Protein AF-A0A9D9LMD8-F1 (afdb_monomer_lite)

pLDDT: mean 70.55, std 17.75, range [42.66, 96.5]

Sequence (63 aa):
MLEYILNNIGTIIVALIVALIVGAVIAVMIKDKKSGKSSCGGGCSGCPYSGKCHGEDGQNTCP

Structure (mmCIF, N/CA/C/O backbone):
data_AF-A0A9D9LMD8-F1
#
_entry.id   AF-A0A9D9LMD8-F1
#
loop_
_atom_site.group_PDB
_atom_site.id
_atom_site.type_symbol
_atom_site.label_atom_id
_atom_site.label_alt_id
_atom_site.label_comp_id
_atom_site.label_asym_id
_atom_site.label_entity_id
_atom_site.label_seq_id
_atom_site.pdbx_PDB_ins_code
_atom_site.Cartn_x
_atom_site.Cartn_y
_atom_site.Cartn_z
_atom_site.occupancy
_atom_site.B_iso_or_equiv
_atom_site.auth_seq_id
_atom_site.auth_comp_id
_atom_site.auth_asym_id
_atom_site.auth_atom_id
_atom_site.pdbx_PDB_model_num
ATOM 1 N N . MET A 1 1 ? 21.354 -10.711 -14.135 1.00 64.00 1 MET A N 1
ATOM 2 C CA . MET A 1 1 ?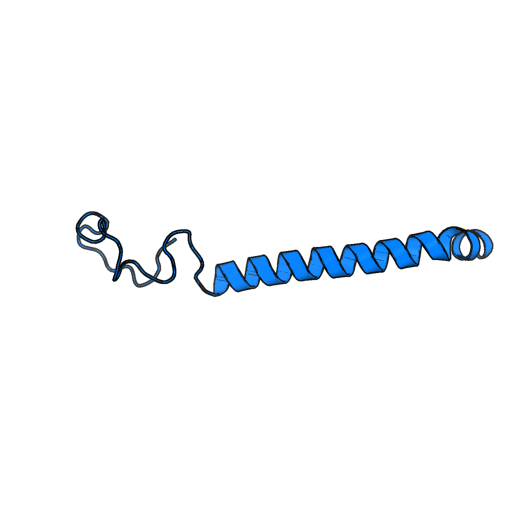 20.911 -10.012 -12.901 1.00 64.00 1 MET A CA 1
ATOM 3 C C . MET A 1 1 ? 20.371 -8.614 -13.196 1.00 64.00 1 MET A C 1
ATOM 5 O O . MET A 1 1 ? 19.233 -8.361 -12.836 1.00 64.00 1 MET A O 1
ATOM 9 N N . LEU A 1 2 ? 21.105 -7.734 -13.894 1.00 69.81 2 LEU A N 1
ATOM 10 C CA . LEU A 1 2 ? 20.603 -6.391 -14.253 1.00 69.81 2 LEU A CA 1
ATOM 11 C C . LEU A 1 2 ? 19.436 -6.414 -15.263 1.00 69.81 2 LEU A C 1
ATOM 13 O O . LEU A 1 2 ? 18.483 -5.657 -15.112 1.00 69.81 2 LEU A O 1
ATOM 17 N N . GLU A 1 3 ? 19.443 -7.339 -16.227 1.00 75.00 3 GLU A N 1
ATOM 18 C CA . GLU A 1 3 ? 18.340 -7.486 -17.196 1.00 75.00 3 GLU A CA 1
ATOM 19 C C . GLU A 1 3 ? 17.019 -7.946 -16.567 1.00 75.00 3 GLU A C 1
ATOM 21 O O . GLU A 1 3 ? 15.947 -7.576 -17.034 1.00 75.00 3 GLU A O 1
ATOM 26 N N . TYR A 1 4 ? 17.083 -8.705 -15.466 1.00 75.69 4 TYR A N 1
ATOM 27 C CA . TYR A 1 4 ? 15.890 -9.114 -14.724 1.00 75.69 4 TYR A CA 1
ATOM 28 C C . TYR A 1 4 ? 15.188 -7.905 -14.108 1.00 75.69 4 TYR A C 1
ATOM 30 O O . TYR A 1 4 ? 13.963 -7.826 -14.128 1.00 75.69 4 TYR A O 1
ATOM 38 N N . ILE A 1 5 ? 15.964 -6.945 -13.600 1.00 72.81 5 ILE A N 1
ATOM 39 C CA . ILE A 1 5 ? 15.418 -5.703 -13.060 1.00 72.81 5 ILE A CA 1
ATOM 40 C C . ILE A 1 5 ? 14.805 -4.897 -14.203 1.00 72.81 5 ILE A C 1
ATOM 42 O O . ILE A 1 5 ? 13.639 -4.550 -14.094 1.00 72.81 5 ILE A O 1
ATOM 46 N N . LEU A 1 6 ? 15.529 -4.692 -15.313 1.00 73.06 6 LEU A N 1
ATOM 47 C CA . LEU A 1 6 ? 15.065 -3.914 -16.475 1.00 73.06 6 LEU A CA 1
ATOM 48 C C . LEU A 1 6 ? 13.771 -4.459 -17.104 1.00 73.06 6 LEU A C 1
ATOM 50 O O . LEU A 1 6 ? 12.869 -3.677 -17.394 1.00 73.06 6 LEU A O 1
ATOM 54 N N . ASN A 1 7 ? 13.641 -5.779 -17.261 1.00 82.00 7 ASN A N 1
ATOM 55 C CA . ASN A 1 7 ? 12.444 -6.400 -17.842 1.00 82.00 7 ASN A CA 1
ATOM 56 C C . ASN A 1 7 ? 11.235 -6.359 -16.883 1.00 82.00 7 ASN A C 1
ATOM 58 O O . ASN A 1 7 ? 10.087 -6.284 -17.310 1.00 82.00 7 ASN A O 1
ATOM 62 N N . ASN A 1 8 ? 11.487 -6.339 -15.570 1.00 83.50 8 ASN A N 1
ATOM 63 C CA . ASN A 1 8 ? 10.446 -6.279 -14.541 1.00 83.50 8 ASN A CA 1
ATOM 64 C C . ASN A 1 8 ? 10.260 -4.875 -13.934 1.00 83.50 8 ASN A C 1
ATOM 66 O O . ASN A 1 8 ? 9.531 -4.742 -12.949 1.00 83.50 8 ASN A O 1
ATOM 70 N N . ILE A 1 9 ? 10.854 -3.815 -14.512 1.00 86.94 9 ILE A N 1
ATOM 71 C CA . ILE A 1 9 ? 10.675 -2.428 -14.034 1.00 86.94 9 ILE A CA 1
ATOM 72 C C . ILE A 1 9 ? 9.190 -2.055 -14.005 1.00 86.94 9 ILE A C 1
ATOM 74 O O . ILE A 1 9 ? 8.731 -1.461 -13.031 1.00 86.94 9 ILE A O 1
ATOM 78 N N . GLY A 1 10 ? 8.422 -2.445 -15.027 1.00 88.12 10 GLY A N 1
ATOM 79 C CA . GLY A 1 10 ? 6.977 -2.200 -15.062 1.00 88.12 10 GLY A CA 1
ATOM 80 C C . GLY A 1 10 ? 6.256 -2.834 -13.870 1.00 88.12 10 GLY A C 1
ATOM 81 O O . GLY A 1 10 ? 5.483 -2.166 -13.186 1.00 88.12 10 GLY A O 1
ATOM 82 N N . THR A 1 11 ? 6.578 -4.090 -13.558 1.00 89.44 11 THR A N 1
ATOM 83 C CA . THR A 1 11 ? 6.026 -4.813 -12.403 1.00 89.44 11 THR A CA 1
ATOM 84 C C . THR A 1 11 ? 6.384 -4.132 -11.083 1.00 89.44 11 THR A C 1
ATOM 86 O O . THR A 1 11 ? 5.524 -4.006 -10.216 1.00 89.44 11 THR A O 1
ATOM 89 N N . ILE A 1 12 ? 7.620 -3.644 -10.934 1.00 89.94 12 ILE A N 1
ATOM 90 C CA . ILE A 1 12 ? 8.065 -2.922 -9.731 1.00 89.94 12 ILE A CA 1
ATOM 91 C C . ILE A 1 12 ? 7.262 -1.625 -9.554 1.00 89.94 12 ILE A C 1
ATOM 93 O O . ILE A 1 12 ? 6.796 -1.341 -8.451 1.00 89.94 12 ILE A O 1
ATOM 97 N N . ILE A 1 13 ? 7.046 -0.862 -10.630 1.00 92.88 13 ILE A N 1
ATOM 98 C CA . ILE A 1 13 ? 6.260 0.381 -10.588 1.00 92.88 13 ILE A CA 1
ATOM 99 C C . ILE A 1 13 ? 4.807 0.092 -10.196 1.00 92.88 13 ILE A C 1
ATOM 101 O O . ILE A 1 13 ? 4.269 0.745 -9.301 1.00 92.88 13 ILE A O 1
ATOM 105 N N . VAL A 1 14 ? 4.179 -0.908 -10.820 1.00 94.38 14 VAL A N 1
ATOM 106 C CA . VAL A 1 14 ? 2.801 -1.305 -10.491 1.00 94.38 14 VAL A CA 1
ATOM 107 C C . VAL A 1 14 ? 2.704 -1.769 -9.038 1.00 94.38 14 VAL A C 1
ATOM 109 O O . VAL A 1 14 ? 1.801 -1.341 -8.320 1.00 94.38 14 VAL A O 1
ATOM 112 N N . ALA A 1 15 ? 3.658 -2.578 -8.571 1.00 93.62 15 ALA A N 1
ATOM 113 C CA . ALA A 1 15 ? 3.703 -3.040 -7.189 1.00 93.62 15 ALA A CA 1
ATOM 114 C C . ALA A 1 15 ? 3.812 -1.876 -6.191 1.00 93.62 15 ALA A C 1
ATOM 116 O O . ALA A 1 15 ? 3.111 -1.883 -5.181 1.00 93.62 15 ALA A O 1
ATOM 117 N N . LEU A 1 16 ? 4.626 -0.854 -6.484 1.00 94.75 16 LEU A N 1
ATOM 118 C CA . LEU A 1 16 ? 4.728 0.344 -5.644 1.00 94.75 16 LEU A CA 1
ATOM 119 C C . LEU A 1 16 ? 3.412 1.124 -5.588 1.00 94.75 16 LEU A C 1
ATOM 121 O O . LEU A 1 16 ? 2.987 1.514 -4.502 1.00 94.75 16 LEU A O 1
ATOM 125 N N . ILE A 1 17 ? 2.739 1.320 -6.725 1.00 96.25 17 ILE A N 1
ATOM 126 C CA . ILE A 1 17 ? 1.445 2.020 -6.768 1.00 96.25 17 ILE A CA 1
ATOM 127 C C . ILE A 1 17 ? 0.404 1.264 -5.936 1.00 96.25 17 ILE A C 1
ATOM 129 O O . ILE A 1 17 ? -0.268 1.861 -5.094 1.00 96.25 17 ILE A O 1
ATOM 133 N N . VAL A 1 18 ? 0.301 -0.054 -6.122 1.00 96.50 18 VAL A N 1
ATOM 134 C CA . VAL A 1 18 ? -0.628 -0.897 -5.356 1.00 96.50 18 VAL A CA 1
ATOM 135 C C . VAL A 1 18 ? -0.301 -0.847 -3.864 1.00 96.50 18 VAL A C 1
ATOM 137 O O . VAL A 1 18 ? -1.206 -0.655 -3.052 1.00 96.50 18 VAL A O 1
ATOM 140 N N . ALA A 1 19 ? 0.976 -0.948 -3.489 1.00 95.38 19 ALA A N 1
ATOM 141 C CA . ALA A 1 19 ? 1.406 -0.874 -2.096 1.00 95.38 19 ALA A CA 1
ATOM 142 C C . ALA A 1 19 ? 1.056 0.476 -1.448 1.00 95.38 19 ALA A C 1
ATOM 144 O O . ALA A 1 19 ? 0.593 0.498 -0.307 1.00 95.38 19 ALA A O 1
ATOM 145 N N . LEU A 1 20 ? 1.213 1.591 -2.171 1.00 95.81 20 LEU A N 1
ATOM 146 C CA . LEU A 1 20 ? 0.822 2.917 -1.683 1.00 95.81 20 LEU A CA 1
ATOM 147 C C . LEU A 1 20 ? -0.690 3.030 -1.477 1.00 95.81 20 LEU A C 1
ATOM 149 O O . LEU A 1 20 ? -1.121 3.536 -0.443 1.00 95.81 20 LEU A O 1
ATOM 153 N N . ILE A 1 21 ? -1.496 2.536 -2.420 1.00 96.25 21 ILE A N 1
ATOM 154 C CA . ILE A 1 21 ? -2.961 2.558 -2.304 1.00 96.25 21 ILE A CA 1
ATOM 155 C C . ILE A 1 21 ? -3.408 1.706 -1.113 1.00 96.25 21 ILE A C 1
ATOM 157 O O . ILE A 1 21 ? -4.148 2.186 -0.256 1.00 96.25 21 ILE A O 1
ATOM 161 N N . VAL A 1 22 ? -2.928 0.463 -1.016 1.00 96.25 22 VAL A N 1
ATOM 162 C CA . VAL A 1 22 ? -3.271 -0.449 0.086 1.00 96.25 22 VAL A CA 1
ATOM 163 C C . VAL A 1 22 ? -2.818 0.129 1.428 1.00 96.25 22 VAL A C 1
ATOM 165 O O . VAL A 1 22 ? -3.593 0.142 2.384 1.00 96.25 22 VAL A O 1
ATOM 168 N N . GLY A 1 23 ? -1.601 0.675 1.495 1.00 94.81 23 GLY A N 1
ATOM 169 C CA . GLY A 1 23 ? -1.078 1.339 2.686 1.00 94.81 23 GLY A CA 1
ATOM 170 C C . GLY A 1 23 ? -1.915 2.550 3.100 1.00 94.81 23 GLY A C 1
ATOM 171 O O . GLY A 1 23 ? -2.224 2.699 4.282 1.00 94.81 23 GLY A O 1
ATOM 172 N N . ALA A 1 24 ? -2.349 3.375 2.143 1.00 91.94 24 ALA A N 1
ATOM 173 C CA . ALA A 1 24 ? -3.230 4.509 2.403 1.00 91.94 24 ALA A CA 1
ATOM 174 C C . ALA A 1 24 ? -4.598 4.058 2.933 1.00 91.94 24 ALA A C 1
ATOM 176 O O . ALA A 1 24 ? -5.077 4.617 3.917 1.00 91.94 24 ALA A O 1
ATOM 177 N N . VAL A 1 25 ? -5.199 3.020 2.344 1.00 92.38 25 VAL A N 1
ATOM 178 C CA . VAL A 1 25 ? -6.478 2.457 2.809 1.00 92.38 25 VAL A CA 1
ATOM 179 C C . VAL A 1 25 ? -6.349 1.932 4.239 1.00 92.38 25 VAL A C 1
ATOM 181 O O . VAL A 1 25 ? -7.167 2.276 5.089 1.00 92.38 25 VAL A O 1
ATOM 184 N N . ILE A 1 26 ? -5.296 1.169 4.548 1.00 92.81 26 ILE A N 1
ATOM 185 C CA . ILE A 1 26 ? -5.040 0.676 5.910 1.00 92.81 26 ILE A CA 1
ATOM 186 C C . ILE A 1 26 ? -4.819 1.840 6.880 1.00 92.81 26 ILE A C 1
ATOM 188 O O . ILE A 1 26 ? -5.395 1.848 7.967 1.00 92.81 26 ILE A O 1
ATOM 192 N N . ALA A 1 27 ? -4.036 2.848 6.494 1.00 89.44 27 ALA A N 1
ATOM 193 C CA . ALA A 1 27 ? -3.807 4.026 7.323 1.00 89.44 27 ALA A CA 1
ATOM 194 C C . ALA A 1 27 ? -5.111 4.790 7.599 1.00 89.44 27 ALA A C 1
ATOM 196 O O . ALA A 1 27 ? -5.333 5.216 8.732 1.00 89.44 27 ALA A O 1
ATOM 197 N N . VAL A 1 28 ? -5.990 4.928 6.602 1.00 84.81 28 VAL A N 1
ATOM 198 C CA . VAL A 1 28 ? -7.326 5.521 6.762 1.00 84.81 28 VAL A CA 1
ATOM 199 C C . VAL A 1 28 ? -8.175 4.672 7.701 1.00 84.81 28 VAL A C 1
ATOM 201 O O . VAL A 1 28 ? -8.691 5.222 8.663 1.00 84.81 28 VAL A O 1
ATOM 204 N N . MET A 1 29 ? -8.222 3.348 7.531 1.00 80.88 29 MET A N 1
ATOM 205 C CA . MET A 1 29 ? -8.964 2.457 8.433 1.00 80.88 29 MET A CA 1
ATOM 206 C C . MET A 1 29 ? -8.468 2.538 9.883 1.00 80.88 29 MET A C 1
ATOM 208 O O . MET A 1 29 ? -9.271 2.598 10.813 1.00 80.88 29 MET A O 1
ATOM 212 N N . ILE A 1 30 ? -7.151 2.582 10.103 1.00 84.44 30 ILE A N 1
ATOM 213 C CA . ILE A 1 30 ? -6.572 2.725 11.446 1.00 84.44 30 ILE A CA 1
ATOM 214 C C . ILE A 1 30 ? -6.904 4.103 12.028 1.00 84.44 30 ILE A C 1
ATOM 216 O O . ILE A 1 30 ? -7.256 4.201 13.206 1.00 84.44 30 ILE A O 1
ATOM 220 N N . LYS A 1 31 ? -6.821 5.168 11.222 1.00 79.31 31 LYS A N 1
ATOM 221 C CA . LYS A 1 31 ? -7.196 6.523 11.646 1.00 79.31 31 LYS A CA 1
ATOM 222 C C . LYS A 1 31 ? -8.685 6.618 11.956 1.00 79.31 31 LYS A C 1
ATOM 224 O O . LYS A 1 31 ? -9.022 7.147 13.002 1.00 79.31 31 LYS A O 1
ATOM 229 N N . ASP A 1 32 ? -9.553 6.053 11.127 1.00 70.88 32 ASP A N 1
ATOM 230 C CA . ASP A 1 32 ? -11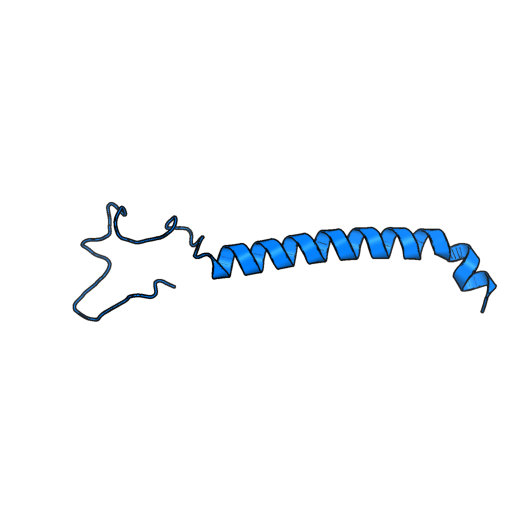.000 6.003 11.336 1.00 70.88 32 ASP A CA 1
ATOM 231 C C . ASP A 1 32 ? -11.354 5.216 12.607 1.00 70.88 32 ASP A C 1
ATOM 233 O O . ASP A 1 32 ? -12.180 5.670 13.403 1.00 70.88 32 ASP A O 1
ATOM 237 N N . LYS A 1 33 ? -10.656 4.101 12.868 1.00 65.69 33 LYS A N 1
ATOM 238 C CA . LYS A 1 33 ? -10.786 3.339 14.118 1.00 65.69 33 LYS A CA 1
ATOM 239 C C . LYS A 1 33 ? -10.317 4.145 15.331 1.00 65.69 33 LYS A C 1
ATOM 241 O O . LYS A 1 33 ? -10.977 4.133 16.365 1.00 65.69 33 LYS A O 1
ATOM 246 N N . LYS A 1 34 ? -9.199 4.871 15.217 1.00 63.59 34 LYS A N 1
ATOM 247 C CA . LYS A 1 34 ? -8.677 5.734 16.294 1.00 63.59 34 LYS A CA 1
ATOM 248 C C . LYS A 1 34 ? -9.532 6.987 16.511 1.00 63.59 34 LYS A C 1
ATOM 250 O O . LYS A 1 34 ? -9.591 7.489 17.627 1.00 63.59 34 LYS A O 1
ATOM 255 N N . SER A 1 35 ? -10.203 7.469 15.470 1.00 59.44 35 SER A N 1
ATOM 256 C CA . SER A 1 35 ? -11.141 8.594 15.504 1.00 59.44 35 SER A CA 1
ATOM 257 C C . SER A 1 35 ? -12.547 8.201 15.971 1.00 59.44 35 SER A C 1
ATOM 259 O O . SER A 1 35 ? -13.446 9.034 15.924 1.00 59.44 35 SER A O 1
ATOM 261 N N . GLY A 1 36 ? -12.752 6.966 16.445 1.00 55.88 36 GLY A N 1
ATOM 262 C CA . GLY A 1 36 ? -14.004 6.566 17.088 1.00 55.88 36 GLY A CA 1
ATOM 263 C C . GLY A 1 36 ? -15.174 6.375 16.125 1.00 55.88 36 GLY A C 1
ATOM 264 O O . GLY A 1 36 ? -16.325 6.426 16.557 1.00 55.88 36 GLY A O 1
ATOM 265 N N . LYS A 1 37 ? -14.913 6.117 14.834 1.00 49.69 37 LYS A N 1
ATOM 266 C CA . LYS A 1 37 ? -15.939 5.622 13.903 1.00 49.69 37 LYS A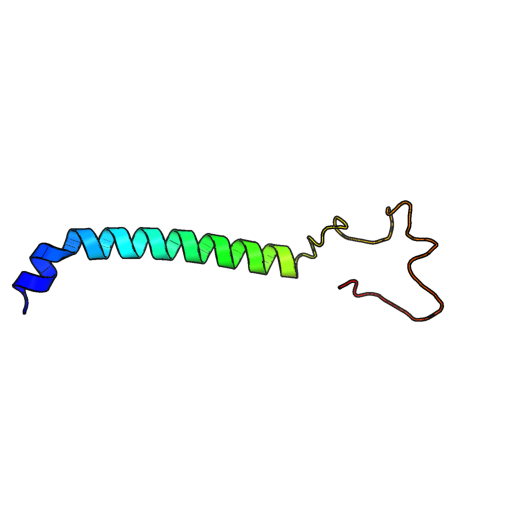 CA 1
ATOM 267 C C . LYS A 1 37 ? -16.231 4.145 14.188 1.00 49.69 37 LYS A C 1
ATOM 269 O O . LYS A 1 37 ? -15.996 3.274 13.356 1.00 49.69 37 LYS A O 1
ATOM 274 N N . SER A 1 38 ? -16.695 3.843 15.396 1.00 52.53 38 SER A N 1
ATOM 275 C CA . SER A 1 38 ? -17.418 2.602 15.647 1.00 52.53 38 SER A CA 1
ATOM 276 C C . SER A 1 38 ? -18.783 2.701 14.958 1.00 52.53 38 SER A C 1
ATOM 278 O O . SER A 1 38 ? -19.234 3.790 14.591 1.00 52.53 38 SER A O 1
ATOM 280 N N . SER A 1 39 ? -19.467 1.570 14.773 1.00 52.69 39 SER A N 1
ATOM 281 C CA . SER A 1 39 ? -20.822 1.519 14.195 1.00 52.69 39 SER A CA 1
ATOM 282 C C . SER A 1 39 ? -21.837 2.440 14.907 1.00 52.69 39 SER A C 1
ATOM 284 O O . SER A 1 39 ? -22.918 2.679 14.377 1.00 52.69 39 SER A O 1
ATOM 286 N N . CYS A 1 40 ? -21.475 2.982 16.075 1.00 53.19 40 CYS A N 1
ATOM 287 C CA . CYS A 1 40 ? -22.186 4.002 16.837 1.00 53.19 40 CYS A CA 1
ATOM 288 C C . CYS A 1 40 ? -21.538 5.400 16.706 1.00 53.19 40 CYS A C 1
ATOM 290 O O . CYS A 1 40 ? -21.311 6.065 17.709 1.00 53.19 40 CYS A O 1
ATOM 292 N N . GLY A 1 41 ? -21.196 5.841 15.489 1.00 51.75 41 GLY A N 1
ATOM 293 C CA . GLY A 1 41 ? -21.167 7.251 15.053 1.00 51.75 41 GLY A CA 1
ATOM 294 C C . GLY A 1 41 ? -20.575 8.342 15.967 1.00 51.75 41 GLY A C 1
ATOM 295 O O . GLY A 1 41 ? -20.988 9.491 15.838 1.00 51.75 41 GLY A O 1
ATOM 296 N N . GLY A 1 42 ? -19.626 8.045 16.859 1.00 54.66 42 GLY A N 1
ATOM 297 C CA . GLY A 1 42 ? -19.030 9.050 17.747 1.00 54.66 42 GLY A CA 1
ATOM 298 C C . GLY A 1 42 ? -19.787 9.327 19.054 1.00 54.66 42 GLY A C 1
ATOM 299 O O . GLY A 1 42 ? -19.699 10.437 19.575 1.00 54.66 42 GLY A O 1
ATOM 300 N N . GLY A 1 43 ? -20.478 8.333 19.622 1.00 57.78 43 GLY A N 1
ATOM 301 C CA . GLY A 1 43 ? -20.842 8.331 21.046 1.00 57.78 43 GLY A CA 1
ATOM 302 C C . GLY A 1 43 ? -22.255 7.832 21.351 1.00 57.78 43 GLY A C 1
ATOM 303 O O . GLY A 1 43 ? -23.208 8.090 20.620 1.00 57.78 43 GLY A O 1
ATOM 304 N N . CYS A 1 44 ? -22.413 7.162 22.496 1.00 57.16 44 CYS A N 1
ATOM 305 C CA . CYS A 1 44 ? -23.707 6.679 22.996 1.00 57.16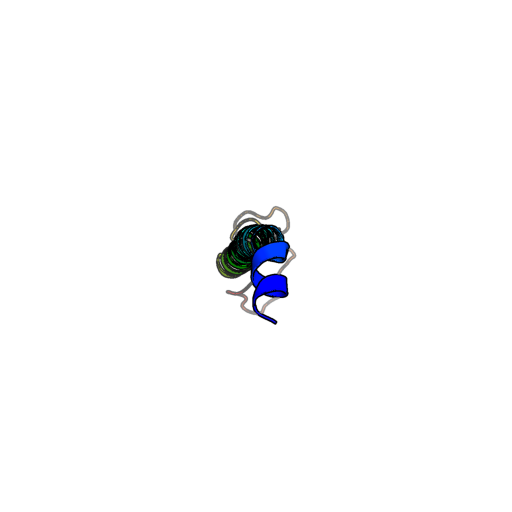 44 CYS A CA 1
ATOM 306 C C . CYS A 1 44 ? -24.692 7.806 23.371 1.00 57.16 44 CYS A C 1
ATOM 308 O O . CYS A 1 44 ? -25.831 7.516 23.726 1.00 57.16 44 CYS A O 1
ATOM 310 N N . SER A 1 45 ? -24.300 9.080 23.270 1.00 53.59 45 SER A N 1
ATOM 311 C CA . SER A 1 45 ? -25.129 10.237 23.637 1.00 53.59 45 SER A CA 1
ATOM 312 C C . SER A 1 45 ? -26.391 10.410 22.779 1.00 53.59 45 SER A C 1
ATOM 314 O O . SER A 1 45 ? -27.319 11.081 23.216 1.00 53.59 45 SER A O 1
ATOM 316 N N . GLY A 1 46 ? -26.454 9.803 21.586 1.00 55.59 46 GLY A N 1
ATOM 317 C CA . GLY A 1 46 ? -27.627 9.839 20.695 1.00 55.59 46 GLY A CA 1
ATOM 318 C C . GLY A 1 46 ? -28.224 8.469 20.359 1.00 55.59 46 GLY A C 1
ATOM 319 O O . GLY A 1 46 ? -29.084 8.375 19.486 1.00 55.59 46 GLY A O 1
ATOM 320 N N . CYS A 1 47 ? -27.761 7.390 21.000 1.00 61.09 47 CYS A N 1
ATOM 321 C CA . CYS A 1 47 ? -28.239 6.045 20.685 1.00 61.09 47 CYS A CA 1
ATOM 322 C C . CYS A 1 47 ? -29.636 5.819 21.303 1.00 61.09 47 CYS A C 1
ATOM 324 O O . CYS A 1 47 ? -29.776 5.963 22.519 1.00 61.09 47 CYS A O 1
ATOM 326 N N . PRO A 1 48 ? -30.664 5.394 20.539 1.00 60.88 48 PRO A N 1
ATOM 327 C CA . PRO A 1 48 ? -31.995 5.088 21.087 1.00 60.88 48 PRO A CA 1
ATOM 328 C C . PRO A 1 48 ? -31.984 3.934 22.109 1.00 60.88 48 PRO A C 1
ATOM 330 O O . PRO A 1 48 ? -32.958 3.732 22.827 1.00 60.88 48 PRO A O 1
ATOM 333 N N . TYR A 1 49 ? -30.870 3.198 22.201 1.00 56.91 49 TYR A N 1
ATOM 334 C CA . TYR A 1 49 ? -30.609 2.147 23.188 1.00 56.91 49 TYR A CA 1
ATOM 335 C C . TYR A 1 49 ? -29.659 2.565 24.329 1.00 56.91 49 TYR A C 1
ATOM 337 O O . TYR A 1 49 ? -29.315 1.735 25.169 1.00 56.91 49 TYR A O 1
ATOM 345 N N . SER A 1 50 ? -29.262 3.842 24.407 1.00 55.94 50 SER A N 1
ATOM 346 C CA . SER A 1 50 ? -28.297 4.359 25.395 1.00 55.94 50 SER A CA 1
ATOM 347 C C . SER A 1 50 ? -28.691 4.060 26.851 1.00 55.94 50 SER A C 1
ATOM 349 O O . SER A 1 50 ? -27.841 3.712 27.664 1.00 55.94 50 SER A O 1
ATOM 351 N N . GLY A 1 51 ? -29.993 4.064 27.164 1.00 56.31 51 GLY A N 1
ATOM 352 C CA . GLY A 1 51 ? -30.514 3.761 28.506 1.00 56.31 51 GLY A CA 1
ATOM 353 C C . GLY A 1 51 ? -30.448 2.288 28.937 1.00 56.31 51 GLY A C 1
ATOM 354 O O . GLY A 1 51 ? -30.808 1.982 30.067 1.00 56.31 51 GLY A O 1
ATOM 355 N N . LYS A 1 52 ? -30.025 1.368 28.059 1.00 59.50 52 LYS A N 1
ATOM 356 C CA . LYS A 1 52 ? -29.864 -0.068 28.367 1.00 59.50 52 LYS A CA 1
ATOM 357 C C . LYS A 1 52 ? -28.413 -0.546 28.305 1.00 59.50 52 LYS A C 1
ATOM 359 O O . LYS A 1 52 ? -28.143 -1.679 28.687 1.00 59.50 52 LYS A O 1
ATOM 364 N N . CYS A 1 53 ? -27.496 0.283 27.809 1.00 56.66 53 CYS A N 1
ATOM 365 C CA . CYS A 1 53 ? -26.116 -0.131 27.562 1.00 56.66 53 CYS A CA 1
ATOM 366 C C . CYS A 1 53 ? -25.189 -0.023 28.785 1.00 56.66 53 CYS A C 1
ATOM 368 O O . CYS A 1 53 ? -24.133 -0.641 28.745 1.00 56.66 53 CYS A O 1
ATOM 370 N N . HIS A 1 54 ? -25.562 0.673 29.870 1.00 51.94 54 HIS A N 1
ATOM 371 C CA . HIS A 1 54 ? -24.755 0.753 31.099 1.00 51.94 54 HIS A CA 1
ATOM 372 C C . HIS A 1 54 ? -25.584 0.430 32.353 1.00 51.94 54 HIS A C 1
ATOM 374 O O . HIS A 1 54 ? -26.483 1.185 32.718 1.00 51.94 54 HIS A O 1
ATOM 380 N N . GLY A 1 55 ? -25.244 -0.672 33.028 1.00 49.50 55 GLY A N 1
ATOM 381 C CA . GLY A 1 55 ? -25.366 -0.782 34.480 1.00 49.50 55 GLY A CA 1
ATOM 382 C C . GLY A 1 55 ? -24.087 -0.207 35.096 1.00 49.50 55 GLY A C 1
ATOM 383 O O . GLY A 1 55 ? -23.004 -0.574 34.666 1.00 49.50 55 GLY A O 1
ATOM 384 N N . GLU A 1 56 ? -24.249 0.784 35.967 1.00 49.53 56 GLU A N 1
ATOM 385 C CA . GLU A 1 56 ? -23.369 1.244 37.059 1.00 49.53 56 GLU A CA 1
ATOM 386 C C . GLU A 1 56 ? -21.825 1.204 36.980 1.00 49.53 56 GLU A C 1
ATOM 388 O O . GLU A 1 56 ? -21.197 1.315 38.024 1.00 49.53 56 GLU A O 1
ATOM 393 N N . ASP A 1 57 ? -21.154 1.210 35.824 1.00 44.59 57 ASP A N 1
ATOM 394 C CA . ASP A 1 57 ? -19.698 1.435 35.832 1.00 44.59 57 ASP A CA 1
ATOM 395 C C . ASP A 1 57 ? -19.177 2.205 34.608 1.00 44.59 57 ASP A C 1
ATOM 397 O O . ASP A 1 57 ? -19.521 1.952 33.453 1.00 44.59 57 ASP A O 1
ATOM 401 N N . GLY A 1 58 ? -18.379 3.237 34.900 1.00 52.28 58 GLY A N 1
ATOM 402 C CA . GLY A 1 58 ? -18.037 4.338 34.005 1.00 52.28 58 GLY A CA 1
ATOM 403 C C . GLY A 1 58 ? -17.303 3.944 32.723 1.00 52.28 58 GLY A C 1
ATOM 404 O O . GLY A 1 58 ? -16.167 3.479 32.755 1.00 52.28 58 GLY A O 1
ATOM 405 N N . GLN A 1 59 ? -17.911 4.255 31.577 1.00 49.19 59 GLN A N 1
ATOM 406 C CA . GLN A 1 59 ? -17.312 4.040 30.260 1.00 49.19 59 GLN A CA 1
ATOM 407 C C . GLN A 1 59 ? -17.236 5.355 29.474 1.00 49.19 59 GLN A 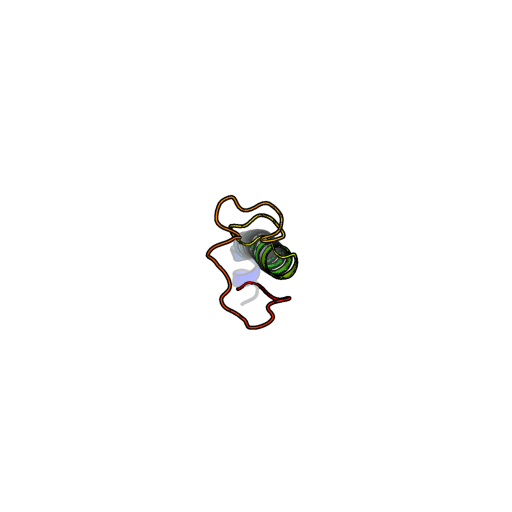C 1
ATOM 409 O O . GLN A 1 59 ? -18.140 5.742 28.739 1.00 49.19 59 GLN A O 1
ATOM 414 N N . ASN A 1 60 ? -16.099 6.037 29.620 1.00 49.75 60 ASN A N 1
ATOM 415 C CA . ASN A 1 60 ? -15.583 7.047 28.689 1.00 49.75 60 ASN A CA 1
ATOM 416 C C . ASN A 1 60 ? -14.789 6.416 27.525 1.00 49.75 60 ASN A C 1
ATOM 418 O O . ASN A 1 60 ? -14.110 7.120 26.781 1.00 49.75 60 ASN A O 1
ATOM 422 N N . THR A 1 61 ? -14.893 5.102 27.330 1.00 48.22 61 THR A N 1
ATOM 423 C CA . THR A 1 61 ? -14.394 4.405 26.142 1.00 48.22 61 THR A CA 1
ATOM 424 C C . THR A 1 61 ? -15.399 3.319 25.776 1.00 48.22 61 THR A C 1
ATOM 426 O O . THR A 1 61 ? -15.683 2.438 26.576 1.00 48.22 61 THR A O 1
ATOM 429 N N . CYS A 1 62 ? -16.000 3.437 24.595 1.00 42.66 62 CYS A N 1
ATOM 430 C CA . CYS A 1 62 ? -16.895 2.432 24.030 1.00 42.66 62 CYS A CA 1
ATOM 431 C C . CYS A 1 62 ? -16.060 1.568 23.062 1.00 42.66 62 CYS A C 1
ATOM 433 O O . CYS A 1 62 ? -15.384 2.166 22.214 1.00 42.66 62 CYS A O 1
ATOM 435 N N . PRO A 1 63 ? -16.025 0.228 23.212 1.00 52.25 63 PRO A N 1
ATOM 436 C CA . PRO A 1 63 ? -15.361 -0.668 22.261 1.00 52.25 63 PRO A CA 1
ATOM 437 C C . PRO A 1 63 ? -16.033 -0.698 20.879 1.00 52.25 63 PRO A C 1
ATOM 439 O O . PRO A 1 63 ? -17.275 -0.557 20.800 1.00 52.25 63 PRO A O 1
#

Foldseek 3Di:
DVVVCVVCVVVVVV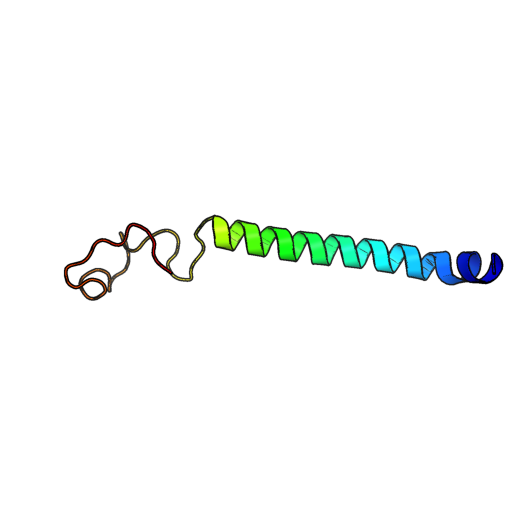VVVVCVVVVVVVVVVVVCVVVPPDVPDRDLPPPPCSVPPDDDDDDPDDD

Radius of gyration: 22.35 Å; chains: 1; bounding box: 53×20×55 Å

Secondary structure (DSSP, 8-state):
-HHHHHHTHHHHHHHHHHHHHHHHHHHHHHHHHHTT-STTTT-GGG-TTGGGS-SSS--S---